Protein AF-X1G6E0-F1 (afdb_monomer_lite)

Secondary structure (DSSP, 8-state):
---------TTTHHHHHHHHHHHHHTT--EEET-EETTTEE-SEEETTTEEEEEE-TT----HHHHHHHHHHHHHHHHTT-EEEEEEHHHHHHT---GGGT-

Organism: NCBI:txid412755

Foldseek 3Di:
DDDDDDDDDPDQVVLLV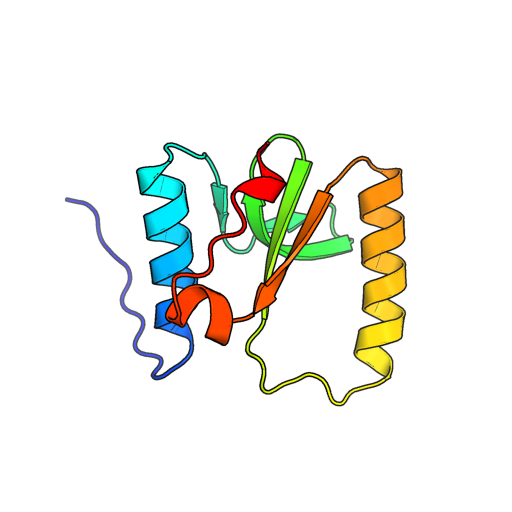LVVVVCVVVVFDWDAQDCDVVLDTAGIHTPPAEGEHADEPPPPPDPVVVVSVVVSCVVSVVVVHHYDYDYSVCSVVVNDPVVVVD

Radius of gyration: 14.21 Å; chains: 1; bounding box: 43×28×37 Å

pLDDT: mean 72.27, std 13.69, range [38.34, 87.5]

Structure (mmCIF, N/CA/C/O backbone):
data_AF-X1G6E0-F1
#
_entry.id   AF-X1G6E0-F1
#
loop_
_atom_site.group_PDB
_atom_site.id
_atom_site.type_symbol
_atom_site.label_atom_id
_atom_site.label_alt_id
_atom_site.label_comp_id
_atom_site.label_asym_id
_atom_site.label_entity_id
_atom_site.label_seq_id
_atom_site.pdbx_PDB_ins_code
_atom_site.Cartn_x
_atom_site.Cartn_y
_atom_site.Cartn_z
_atom_site.occupancy
_atom_site.B_iso_or_equiv
_atom_site.auth_seq_id
_atom_site.auth_comp_id
_atom_site.auth_asym_id
_atom_site.auth_atom_id
_atom_site.pdbx_PDB_model_num
ATOM 1 N N . MET A 1 1 ? -24.248 6.795 -16.161 1.00 42.16 1 MET A N 1
ATOM 2 C CA . MET A 1 1 ? -23.164 7.763 -16.409 1.00 42.16 1 MET A CA 1
ATOM 3 C C . MET A 1 1 ? -22.139 7.573 -15.304 1.00 42.16 1 MET A C 1
ATOM 5 O O . MET A 1 1 ? -22.410 7.972 -14.183 1.00 42.16 1 MET A O 1
ATOM 9 N N . VAL A 1 2 ? -21.037 6.878 -15.584 1.00 38.34 2 VAL A N 1
ATOM 10 C CA . VAL A 1 2 ? -19.802 6.988 -14.797 1.00 38.34 2 VAL A CA 1
ATOM 11 C C . VAL A 1 2 ? -18.694 7.158 -15.823 1.00 38.34 2 VAL A C 1
ATOM 13 O O . VAL A 1 2 ? -18.454 6.280 -16.647 1.00 38.34 2 VAL A O 1
ATOM 16 N N . GLU A 1 3 ? -18.153 8.364 -15.881 1.00 39.72 3 GLU A N 1
ATOM 17 C CA . GLU A 1 3 ? -17.118 8.744 -16.829 1.00 39.72 3 GLU A CA 1
ATOM 18 C C . GLU A 1 3 ? -15.812 8.083 -16.382 1.00 39.72 3 GLU A C 1
ATOM 20 O O . GLU A 1 3 ? -15.171 8.516 -15.429 1.00 39.72 3 GLU A O 1
ATOM 25 N N . THR A 1 4 ? -15.440 6.977 -17.024 1.00 44.12 4 THR A N 1
ATOM 26 C CA . THR A 1 4 ? -14.092 6.416 -16.895 1.00 44.12 4 THR A CA 1
ATOM 27 C C . THR A 1 4 ? -13.103 7.345 -17.601 1.00 44.12 4 THR A C 1
ATOM 29 O O . THR A 1 4 ? -13.302 7.622 -18.789 1.00 44.12 4 THR A O 1
ATOM 32 N N . PRO A 1 5 ? -12.048 7.826 -16.918 1.00 50.94 5 PRO A N 1
ATOM 33 C CA . PRO A 1 5 ? -11.092 8.744 -17.517 1.00 50.94 5 PRO A CA 1
ATOM 34 C C . PRO A 1 5 ? -10.242 8.031 -18.585 1.00 50.94 5 PRO A C 1
ATOM 36 O O . PRO A 1 5 ? -9.996 6.824 -18.483 1.00 50.94 5 PRO A O 1
ATOM 39 N N . PRO A 1 6 ? -9.786 8.751 -19.623 1.00 59.06 6 PRO A N 1
ATOM 40 C CA . PRO A 1 6 ? -9.047 8.161 -20.728 1.00 59.06 6 PRO A CA 1
ATOM 41 C C . PRO A 1 6 ? -7.571 8.028 -20.347 1.00 59.06 6 PRO A C 1
ATOM 43 O O . PRO A 1 6 ? -6.874 9.032 -20.276 1.00 59.06 6 PRO A O 1
ATOM 46 N N . PHE A 1 7 ? -7.059 6.811 -20.150 1.00 40.91 7 PHE A N 1
ATOM 47 C CA . PHE A 1 7 ? -5.611 6.607 -20.049 1.00 40.91 7 PHE A CA 1
ATOM 48 C C . PHE A 1 7 ? -5.147 5.381 -20.833 1.00 40.91 7 PHE A C 1
ATOM 50 O O . PHE A 1 7 ? -5.266 4.232 -20.417 1.00 40.91 7 PHE A O 1
ATOM 57 N N . VAL A 1 8 ? -4.579 5.676 -22.000 1.00 52.75 8 VAL A N 1
ATOM 58 C CA . VAL A 1 8 ? -3.684 4.790 -22.738 1.00 52.75 8 VAL A CA 1
ATOM 59 C C . VAL A 1 8 ? -2.323 4.822 -22.037 1.00 52.75 8 VAL A C 1
ATOM 61 O O . VAL A 1 8 ? -1.618 5.825 -22.111 1.00 52.75 8 VAL A O 1
ATOM 64 N N . GLN A 1 9 ? -1.933 3.723 -21.384 1.00 38.44 9 GLN A N 1
ATOM 65 C CA . GLN A 1 9 ? -0.526 3.390 -21.139 1.00 38.44 9 GLN A CA 1
ATOM 66 C C . GLN A 1 9 ? -0.332 1.868 -21.160 1.00 38.44 9 GLN A C 1
ATOM 68 O O . GLN A 1 9 ? -0.770 1.110 -20.303 1.00 38.44 9 GLN A O 1
ATOM 73 N N . THR A 1 10 ? 0.305 1.390 -22.219 1.00 42.53 10 THR A N 1
ATOM 74 C CA . THR A 1 10 ? 0.499 -0.030 -22.503 1.00 42.53 10 THR A CA 1
ATOM 75 C C . THR A 1 10 ? 1.476 -0.673 -21.508 1.00 42.53 10 THR A C 1
ATOM 77 O O . THR A 1 10 ? 2.642 -0.288 -21.482 1.00 42.53 10 THR A O 1
ATOM 80 N N . ARG A 1 11 ? 1.007 -1.705 -20.779 1.00 45.50 11 ARG A N 1
ATOM 81 C CA . ARG A 1 11 ? 1.722 -2.742 -19.977 1.00 45.50 11 ARG A CA 1
ATOM 82 C C . ARG A 1 11 ? 1.641 -2.669 -18.440 1.00 45.50 11 ARG A C 1
ATOM 84 O O . ARG A 1 11 ? 1.728 -3.742 -17.829 1.00 45.50 11 ARG A O 1
ATOM 91 N N . ASN A 1 12 ? 1.413 -1.498 -17.834 1.00 50.88 12 ASN A N 1
ATOM 92 C CA . ASN A 1 12 ? 1.296 -1.339 -16.367 1.00 50.88 12 ASN A CA 1
ATOM 93 C C . ASN A 1 12 ? -0.157 -1.215 -15.865 1.00 50.88 12 ASN A C 1
ATOM 95 O O . ASN A 1 12 ? -0.487 -1.786 -14.829 1.00 50.88 12 ASN A O 1
ATOM 99 N N . THR A 1 13 ? -1.051 -0.600 -16.645 1.00 54.16 13 THR A N 1
ATOM 100 C CA . THR A 1 13 ? -2.439 -0.296 -16.236 1.00 54.16 13 THR A CA 1
ATOM 101 C C . THR A 1 13 ? -3.306 -1.537 -15.991 1.00 54.16 13 THR A C 1
ATOM 103 O O . THR A 1 13 ? -4.312 -1.472 -15.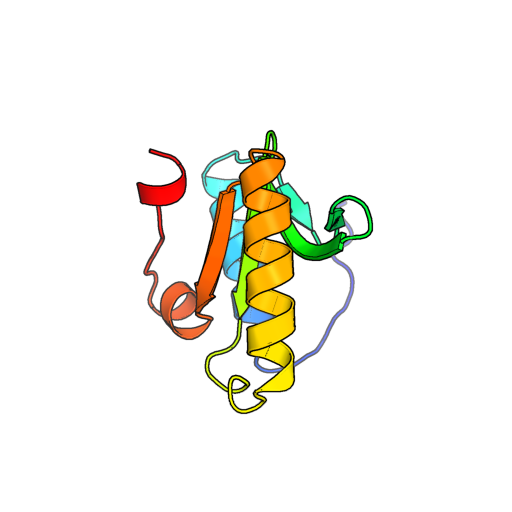289 1.00 54.16 13 THR A O 1
ATOM 106 N N . ASP A 1 14 ? -2.931 -2.698 -16.538 1.00 68.19 14 ASP A N 1
ATOM 107 C CA . ASP A 1 14 ? -3.670 -3.941 -16.303 1.00 68.19 14 ASP A CA 1
ATOM 108 C C . ASP A 1 14 ? -3.635 -4.372 -14.835 1.00 68.19 14 ASP A C 1
ATOM 110 O O . ASP A 1 14 ? -4.620 -4.902 -14.341 1.00 68.19 14 ASP A O 1
ATOM 114 N N . ILE A 1 15 ? -2.528 -4.138 -14.127 1.00 73.94 15 ILE A N 1
ATOM 115 C CA . ILE A 1 15 ? -2.348 -4.611 -12.749 1.00 73.94 15 ILE A CA 1
ATOM 116 C C . ILE A 1 15 ? -3.188 -3.776 -11.788 1.00 73.94 15 ILE A C 1
ATOM 118 O O . ILE A 1 15 ? -3.938 -4.339 -10.996 1.00 73.94 15 ILE A O 1
ATOM 122 N N . GLU A 1 16 ? -3.102 -2.451 -11.900 1.00 73.88 16 GLU A N 1
ATOM 123 C CA . GLU A 1 16 ? -3.903 -1.509 -11.111 1.00 73.88 16 GLU A CA 1
ATOM 124 C C . GLU A 1 16 ? -5.397 -1.749 -11.351 1.00 73.88 16 GLU A C 1
ATOM 126 O O . GLU A 1 16 ? -6.170 -1.884 -10.404 1.00 73.88 16 GLU A O 1
ATOM 131 N N . ARG A 1 17 ? -5.798 -1.933 -12.617 1.00 78.12 17 ARG A N 1
ATOM 132 C CA . ARG A 1 17 ? -7.185 -2.251 -12.969 1.00 78.12 17 ARG A CA 1
ATOM 133 C C . ARG A 1 17 ? -7.638 -3.596 -12.400 1.00 78.12 17 ARG A C 1
ATOM 135 O O . ARG A 1 17 ? -8.737 -3.674 -11.858 1.00 78.12 17 ARG A O 1
ATOM 142 N N . LEU A 1 18 ? -6.826 -4.650 -12.517 1.00 79.56 18 LEU A N 1
ATOM 143 C CA . LEU A 1 18 ? -7.144 -5.976 -11.972 1.00 79.56 18 LEU A CA 1
ATOM 144 C C . LEU A 1 18 ? -7.258 -5.942 -10.445 1.00 79.56 18 LEU A C 1
ATOM 146 O O . LEU A 1 18 ? -8.164 -6.558 -9.885 1.00 79.56 18 LEU A O 1
ATOM 150 N N . LEU A 1 19 ? -6.368 -5.206 -9.777 1.00 78.06 19 LEU A N 1
ATOM 151 C CA . LEU A 1 19 ? -6.380 -5.050 -8.329 1.00 78.06 19 LEU A CA 1
ATOM 152 C C . LEU A 1 19 ? -7.595 -4.240 -7.865 1.00 78.06 19 LEU A C 1
ATOM 154 O O . LEU A 1 19 ? -8.303 -4.672 -6.959 1.00 78.06 19 LEU A O 1
ATOM 158 N N . GLY A 1 20 ? -7.900 -3.123 -8.529 1.00 78.75 20 GLY A N 1
ATOM 159 C CA . GLY A 1 20 ? -9.091 -2.320 -8.254 1.00 78.75 20 GLY A CA 1
ATOM 160 C C . GLY A 1 20 ? -10.389 -3.093 -8.498 1.00 78.75 20 GLY A C 1
ATOM 161 O O . GLY A 1 20 ? -11.320 -3.020 -7.694 1.00 78.75 20 GLY A O 1
ATOM 162 N N . GLN A 1 21 ? -10.460 -3.896 -9.565 1.00 82.06 21 GLN A N 1
ATOM 163 C CA . GLN A 1 21 ? -11.587 -4.804 -9.795 1.00 82.06 21 GLN A CA 1
ATOM 164 C C . GLN A 1 21 ? -11.709 -5.836 -8.677 1.00 82.06 21 GLN A C 1
ATOM 166 O O . GLN A 1 21 ? -12.806 -6.047 -8.170 1.00 82.06 21 GLN A O 1
ATOM 171 N N . TRP A 1 22 ? -10.599 -6.442 -8.259 1.00 80.56 22 TRP A N 1
ATOM 172 C CA . TRP A 1 22 ? -10.600 -7.416 -7.177 1.00 80.56 22 TRP A CA 1
ATOM 173 C C . TRP A 1 22 ? -11.090 -6.824 -5.852 1.00 80.56 22 TRP A C 1
ATOM 175 O O . TRP A 1 22 ? -11.981 -7.386 -5.217 1.00 80.56 22 TRP A O 1
ATOM 185 N N . LEU A 1 23 ? -10.570 -5.658 -5.467 1.00 79.88 23 LEU A N 1
ATOM 186 C CA . LEU A 1 23 ? -10.994 -4.960 -4.256 1.00 79.88 23 LEU A CA 1
ATOM 187 C C . LEU A 1 23 ? -12.497 -4.641 -4.297 1.00 79.88 23 LEU A C 1
ATOM 189 O O . LEU A 1 23 ? -13.205 -4.888 -3.320 1.00 79.88 23 LEU A O 1
ATOM 193 N N . ASN A 1 24 ? -13.007 -4.186 -5.448 1.00 82.12 24 ASN A N 1
ATOM 194 C CA . ASN A 1 24 ? -14.440 -3.963 -5.650 1.00 82.12 24 ASN A CA 1
ATOM 195 C C . ASN A 1 24 ? -15.262 -5.257 -5.549 1.00 82.12 24 ASN A C 1
ATOM 197 O O . ASN A 1 24 ? -16.303 -5.262 -4.894 1.00 82.12 24 ASN A O 1
ATOM 201 N N . GLN A 1 25 ? -14.800 -6.364 -6.144 1.00 82.38 25 GLN A N 1
ATOM 202 C CA . GLN A 1 25 ? -15.469 -7.669 -6.042 1.00 82.38 25 GLN A CA 1
ATOM 203 C C . GLN A 1 25 ? -15.590 -8.136 -4.586 1.00 82.38 25 GLN A C 1
ATOM 205 O O . GLN A 1 25 ? -16.607 -8.711 -4.204 1.00 82.38 25 GLN A O 1
ATOM 210 N N . HIS A 1 26 ? -14.588 -7.839 -3.759 1.00 75.75 26 HIS A N 1
ATOM 211 C CA . HIS A 1 26 ? -14.586 -8.157 -2.332 1.00 75.75 26 HIS A CA 1
ATOM 212 C C . HIS A 1 26 ? -15.268 -7.085 -1.460 1.00 75.75 26 HIS A C 1
ATOM 214 O O . HIS A 1 26 ? -15.238 -7.192 -0.237 1.00 75.75 26 HIS A O 1
ATOM 220 N N . ASN A 1 27 ? -15.913 -6.071 -2.058 1.00 81.81 27 ASN A N 1
ATOM 221 C CA . ASN A 1 27 ? -16.550 -4.945 -1.355 1.00 81.81 27 ASN A CA 1
ATOM 222 C C . ASN A 1 27 ? -15.594 -4.196 -0.403 1.00 81.81 27 ASN A C 1
ATOM 224 O O . ASN A 1 27 ? -16.004 -3.606 0.599 1.00 81.81 27 ASN A O 1
ATOM 228 N N . ILE A 1 28 ? -14.301 -4.201 -0.726 1.00 82.81 28 ILE A N 1
ATOM 229 C CA . ILE A 1 28 ? -13.269 -3.528 0.052 1.00 82.81 28 ILE A CA 1
ATOM 230 C C . ILE A 1 28 ? -13.235 -2.066 -0.382 1.00 82.81 28 ILE A C 1
ATOM 232 O O . ILE A 1 28 ? -13.074 -1.756 -1.559 1.00 82.81 28 ILE A O 1
ATOM 236 N N . LYS A 1 29 ? -13.367 -1.146 0.576 1.00 83.94 29 LYS A N 1
ATOM 237 C CA . LYS A 1 29 ? -13.223 0.289 0.310 1.00 83.94 29 LYS A CA 1
ATOM 238 C C . LYS A 1 29 ? -11.745 0.656 0.255 1.00 83.94 29 LYS A C 1
ATOM 240 O O . LYS A 1 29 ? -11.042 0.529 1.259 1.00 83.94 29 LYS A O 1
ATOM 245 N N . PHE A 1 30 ? -11.309 1.159 -0.892 1.00 85.38 30 PHE A N 1
ATOM 246 C CA . PHE A 1 30 ? -9.942 1.607 -1.122 1.00 85.38 30 PHE A CA 1
ATOM 247 C C . PHE A 1 30 ? -9.899 3.041 -1.657 1.00 85.38 30 PHE A C 1
ATOM 249 O O . PHE A 1 30 ? -10.882 3.553 -2.186 1.00 85.38 30 PHE A O 1
ATOM 256 N N . GLU A 1 31 ? -8.753 3.688 -1.486 1.00 84.31 31 GLU A N 1
ATOM 257 C CA . GLU A 1 31 ? -8.424 5.008 -2.016 1.00 84.31 31 GLU A CA 1
ATOM 258 C C . GLU A 1 31 ? -7.144 4.887 -2.851 1.00 84.31 31 GLU A C 1
ATOM 260 O O . GLU A 1 31 ? -6.119 4.429 -2.348 1.00 84.31 31 GLU A O 1
ATOM 265 N N . GLU A 1 32 ? -7.201 5.271 -4.122 1.00 83.44 32 GLU A N 1
ATOM 266 C CA . GLU A 1 32 ? -6.083 5.142 -5.065 1.00 83.44 32 GLU A CA 1
ATOM 267 C C . GLU A 1 32 ? -5.103 6.317 -4.948 1.00 83.44 32 GLU A C 1
ATOM 269 O O . GLU A 1 32 ? -5.507 7.444 -4.651 1.00 83.44 32 GLU A O 1
ATOM 274 N N . GLN A 1 33 ? -3.812 6.051 -5.175 1.00 78.00 33 GLN A N 1
ATOM 275 C CA . GLN A 1 33 ? -2.712 7.026 -5.198 1.00 78.00 33 GLN A CA 1
ATOM 276 C C . GLN A 1 33 ? -2.694 7.980 -3.992 1.00 78.00 33 GLN A C 1
ATOM 278 O O . GLN A 1 33 ? -2.362 9.167 -4.098 1.00 78.00 33 GLN A O 1
ATOM 283 N N . LYS A 1 34 ? -3.068 7.471 -2.813 1.00 77.56 34 LYS A N 1
ATOM 284 C CA . LYS A 1 34 ? -3.218 8.295 -1.617 1.00 77.56 34 LYS A CA 1
ATOM 285 C C . LYS A 1 34 ? -1.863 8.544 -0.944 1.00 77.56 34 LYS A C 1
ATOM 287 O O . LYS A 1 34 ? -1.156 7.592 -0.605 1.00 77.56 34 LYS A O 1
ATOM 292 N N . PRO A 1 35 ? -1.498 9.805 -0.656 1.00 80.12 35 PRO A N 1
ATOM 293 C CA . PRO A 1 35 ? -0.364 10.091 0.210 1.00 80.12 35 PRO A CA 1
ATOM 294 C C . PRO A 1 35 ? -0.702 9.699 1.654 1.00 80.12 35 PRO A C 1
ATOM 296 O O . PRO A 1 35 ? -1.559 10.310 2.299 1.00 80.12 35 PRO A O 1
ATOM 299 N N . VAL A 1 36 ? -0.012 8.688 2.180 1.00 80.19 36 VAL A N 1
ATOM 300 C CA . VAL A 1 36 ? -0.145 8.245 3.571 1.00 80.19 36 VAL A CA 1
ATOM 301 C C . VAL A 1 36 ? 0.710 9.145 4.447 1.00 80.19 36 VAL A C 1
ATOM 303 O O . VAL A 1 36 ? 1.938 9.068 4.441 1.00 80.19 36 VAL A O 1
ATOM 306 N N . GLU A 1 37 ? 0.040 10.044 5.171 1.00 71.75 37 GLU A N 1
ATOM 307 C CA . GLU A 1 37 ? 0.626 10.929 6.188 1.00 71.75 37 GLU A CA 1
ATOM 308 C C . GLU A 1 37 ? 1.898 11.679 5.743 1.00 71.75 37 GLU A C 1
ATOM 310 O O . GLU A 1 37 ? 2.782 11.951 6.550 1.00 71.75 37 GLU A O 1
ATOM 315 N N . LYS A 1 38 ? 2.006 12.020 4.449 1.00 74.62 38 LYS A N 1
ATOM 316 C CA . LYS A 1 38 ? 3.201 12.636 3.829 1.00 74.62 38 LYS A CA 1
ATOM 317 C C . LYS A 1 38 ? 4.496 11.812 3.965 1.00 74.62 38 LYS A C 1
ATOM 319 O O . LYS A 1 38 ? 5.571 12.322 3.662 1.00 74.62 38 LYS A O 1
ATOM 324 N N . ILE A 1 39 ? 4.407 10.551 4.385 1.00 79.56 39 ILE A N 1
ATOM 325 C CA . ILE A 1 39 ? 5.538 9.620 4.474 1.00 79.56 39 ILE A CA 1
ATOM 326 C C . ILE A 1 39 ? 5.831 9.061 3.082 1.00 79.56 39 ILE A C 1
ATOM 328 O O . ILE A 1 39 ? 6.970 9.051 2.611 1.00 79.56 39 ILE A O 1
ATOM 332 N N . THR A 1 40 ? 4.777 8.577 2.430 1.00 82.00 40 THR A N 1
ATOM 333 C CA . THR A 1 40 ? 4.847 7.827 1.180 1.00 82.00 40 THR A CA 1
ATOM 334 C C . THR A 1 40 ? 3.526 7.936 0.430 1.00 82.00 40 THR A C 1
ATOM 336 O O . THR A 1 40 ? 2.481 8.174 1.036 1.00 82.00 40 THR A O 1
ATOM 339 N N . THR A 1 41 ? 3.570 7.759 -0.883 1.00 82.38 41 THR A N 1
ATOM 340 C CA . THR A 1 41 ? 2.372 7.637 -1.715 1.00 82.38 41 THR A CA 1
ATOM 341 C C . THR A 1 41 ? 2.173 6.158 -2.000 1.00 82.38 41 THR A C 1
ATOM 343 O O . THR A 1 41 ? 3.086 5.519 -2.518 1.00 82.38 41 THR A O 1
ATOM 346 N N . VAL A 1 42 ? 1.027 5.610 -1.598 1.00 84.19 42 VAL A N 1
ATOM 347 C CA . VAL A 1 42 ? 0.666 4.207 -1.863 1.00 84.19 42 VAL A CA 1
ATOM 348 C C . VAL A 1 42 ? -0.197 4.133 -3.113 1.00 84.19 42 VAL A C 1
ATOM 350 O O . VAL A 1 42 ? -0.947 5.072 -3.381 1.00 84.19 42 VAL A O 1
ATOM 353 N N . ASP A 1 43 ? -0.136 3.020 -3.841 1.00 83.31 43 ASP A N 1
ATOM 354 C CA . ASP A 1 43 ? -1.006 2.804 -5.000 1.00 83.31 43 ASP A CA 1
ATOM 355 C C . ASP A 1 43 ? -2.458 2.633 -4.560 1.00 83.31 43 ASP A C 1
ATOM 357 O O . ASP A 1 43 ? -3.345 3.299 -5.082 1.00 83.31 43 ASP A O 1
ATOM 361 N N . PHE A 1 44 ? -2.700 1.804 -3.541 1.00 84.19 44 PHE A N 1
ATOM 362 C CA . PHE A 1 44 ? -4.034 1.594 -2.986 1.00 84.19 44 PHE A CA 1
ATOM 363 C C . PHE A 1 44 ? -3.985 1.634 -1.458 1.00 84.19 44 PHE A C 1
ATOM 365 O O . PHE A 1 44 ? -3.270 0.873 -0.808 1.00 84.19 44 PHE A O 1
ATOM 372 N N . PHE A 1 45 ? -4.773 2.518 -0.859 1.00 86.69 45 PHE A N 1
ATOM 373 C CA . PHE A 1 45 ? -4.957 2.604 0.582 1.00 86.69 45 PHE A CA 1
ATOM 374 C C . PHE A 1 45 ? -6.303 2.007 0.971 1.00 86.69 45 PHE A C 1
ATOM 376 O O . PHE A 1 45 ? -7.352 2.516 0.587 1.00 86.69 45 PHE A O 1
ATOM 383 N N . VAL A 1 46 ? -6.289 0.950 1.769 1.00 84.50 46 VAL A N 1
ATOM 384 C CA . VAL A 1 46 ? -7.491 0.300 2.284 1.00 84.50 46 VAL A CA 1
ATOM 385 C C . VAL A 1 46 ? -7.654 0.647 3.758 1.00 84.50 46 VAL A C 1
ATOM 387 O O . VAL A 1 46 ? -6.761 0.439 4.580 1.00 84.50 46 VAL A O 1
ATOM 390 N N . LYS A 1 47 ? -8.828 1.164 4.120 1.00 79.38 47 LYS A N 1
ATOM 391 C CA . LYS A 1 47 ? -9.146 1.451 5.524 1.00 79.38 47 LYS A CA 1
ATOM 392 C C . LYS A 1 47 ? -9.320 0.145 6.318 1.00 79.38 47 LYS A C 1
ATOM 394 O O . LYS A 1 47 ? -9.849 -0.815 5.764 1.00 79.38 47 LYS A O 1
ATOM 399 N N . PRO A 1 48 ? -8.957 0.117 7.615 1.00 80.25 48 PRO A N 1
ATOM 400 C CA . PRO A 1 48 ? -8.522 1.262 8.422 1.00 80.25 48 PRO A CA 1
ATOM 401 C C . PRO A 1 48 ? -7.024 1.605 8.335 1.00 80.25 48 PRO A C 1
ATOM 403 O O . PRO A 1 48 ? -6.659 2.734 8.648 1.00 80.25 48 PRO A O 1
ATOM 406 N N . ASN A 1 49 ? -6.166 0.683 7.903 1.00 85.25 49 ASN A N 1
ATOM 407 C CA . ASN A 1 49 ? -4.716 0.807 8.081 1.00 85.25 49 ASN A CA 1
ATOM 408 C C . ASN A 1 49 ? -3.889 -0.061 7.108 1.00 85.25 49 ASN A C 1
ATOM 410 O O . ASN A 1 49 ? -2.753 -0.406 7.416 1.00 85.25 49 ASN A O 1
ATOM 414 N N . LEU A 1 50 ? -4.412 -0.434 5.940 1.00 85.75 50 LEU A N 1
ATOM 415 C CA . LEU A 1 50 ? -3.702 -1.272 4.969 1.00 85.75 50 LEU A CA 1
ATOM 416 C C . LEU A 1 50 ? -3.193 -0.442 3.780 1.00 85.75 50 LEU A C 1
ATOM 418 O O . LEU A 1 50 ? -3.948 0.246 3.102 1.00 85.75 50 LEU A O 1
ATOM 422 N N . CYS A 1 51 ? -1.897 -0.543 3.512 1.00 86.88 51 CYS A N 1
ATOM 423 C CA . CYS A 1 51 ? -1.200 0.101 2.407 1.00 86.88 51 CYS A CA 1
ATOM 424 C C . CYS A 1 51 ? -0.782 -0.961 1.387 1.00 86.88 51 CYS A C 1
ATOM 426 O O . CYS A 1 51 ? -0.024 -1.871 1.725 1.00 86.88 51 CYS A O 1
ATOM 428 N N . LEU A 1 52 ? -1.248 -0.832 0.149 1.00 83.19 52 LEU A N 1
ATOM 429 C CA . LEU A 1 52 ? -0.927 -1.729 -0.956 1.00 83.19 52 LEU A CA 1
ATOM 430 C C . LEU A 1 52 ? -0.078 -0.986 -1.987 1.00 83.19 52 LEU A C 1
ATOM 432 O O . LEU A 1 52 ? -0.424 0.109 -2.432 1.00 83.19 52 LEU A O 1
ATOM 436 N N . TYR A 1 53 ? 1.012 -1.630 -2.372 1.00 82.81 53 TYR A N 1
ATOM 437 C CA . TYR A 1 53 ? 1.915 -1.204 -3.427 1.00 82.81 53 TYR A CA 1
ATOM 438 C C . TYR A 1 53 ? 1.823 -2.195 -4.578 1.00 82.81 53 TYR A C 1
ATOM 440 O O . TYR A 1 53 ? 1.967 -3.399 -4.357 1.00 82.81 53 TYR A O 1
ATOM 448 N N . ALA A 1 54 ? 1.584 -1.703 -5.787 1.00 77.62 54 ALA A N 1
ATOM 449 C CA . ALA A 1 54 ? 1.547 -2.514 -6.997 1.00 77.62 54 ALA A CA 1
ATOM 450 C C . ALA A 1 54 ? 2.883 -2.353 -7.730 1.00 77.62 54 ALA A C 1
ATOM 452 O O . ALA A 1 54 ? 3.028 -1.517 -8.617 1.00 77.62 54 ALA A O 1
ATOM 453 N N . ASP A 1 55 ? 3.879 -3.148 -7.340 1.00 72.88 55 ASP A N 1
ATOM 454 C CA . ASP A 1 55 ? 5.223 -3.028 -7.899 1.00 72.88 55 ASP A CA 1
ATOM 455 C C . ASP A 1 55 ? 5.372 -3.930 -9.130 1.00 72.88 55 ASP A C 1
ATOM 457 O O . ASP A 1 55 ? 5.097 -5.137 -9.110 1.00 72.88 55 ASP A O 1
ATOM 461 N N . GLY A 1 56 ? 5.787 -3.340 -10.246 1.00 66.00 56 GLY A N 1
ATOM 462 C CA . GLY A 1 56 ? 6.189 -4.103 -11.415 1.00 66.00 56 GLY A CA 1
ATOM 463 C C . GLY A 1 56 ? 7.552 -4.733 -11.154 1.00 66.00 56 GLY A C 1
ATOM 464 O O . GLY A 1 56 ? 8.515 -4.009 -10.937 1.00 66.00 56 GLY A O 1
ATOM 465 N N . ASP A 1 57 ? 7.641 -6.060 -11.285 1.00 60.59 57 ASP A N 1
ATOM 466 C CA . ASP A 1 57 ? 8.833 -6.924 -11.116 1.00 60.59 57 ASP A CA 1
ATOM 467 C C . ASP A 1 57 ? 10.153 -6.366 -11.715 1.00 60.59 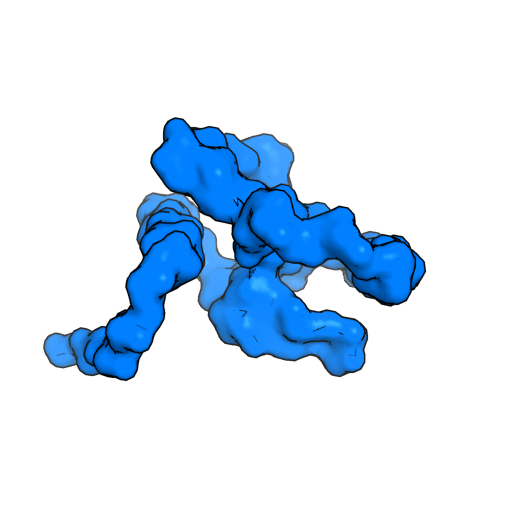57 ASP A C 1
ATOM 469 O O . ASP A 1 57 ? 11.254 -6.760 -11.350 1.00 60.59 57 ASP A O 1
ATOM 473 N N . TYR A 1 58 ? 10.044 -5.404 -12.629 1.00 50.38 58 TYR A N 1
ATOM 474 C CA . TYR A 1 58 ? 11.100 -4.874 -13.474 1.00 50.38 58 TYR A CA 1
ATOM 475 C C . TYR A 1 58 ? 11.993 -3.774 -12.851 1.00 50.38 58 TYR A C 1
ATOM 477 O O . TYR A 1 58 ? 13.006 -3.436 -13.457 1.00 50.38 58 TYR A O 1
ATOM 485 N N . TRP A 1 59 ? 11.675 -3.186 -11.684 1.00 56.00 59 TRP A N 1
ATOM 486 C CA . TRP A 1 59 ? 12.347 -1.946 -11.218 1.00 56.00 59 TRP A CA 1
ATOM 487 C C . TRP A 1 59 ? 13.109 -1.996 -9.884 1.00 56.00 59 TRP A C 1
ATOM 489 O O . TRP A 1 59 ? 13.361 -0.962 -9.265 1.00 56.00 59 TRP A O 1
ATOM 499 N N . HIS A 1 60 ? 13.603 -3.161 -9.468 1.00 50.59 60 HIS A N 1
ATOM 500 C CA . HIS A 1 60 ? 14.238 -3.317 -8.152 1.00 50.59 60 HIS A CA 1
ATOM 501 C C . HIS A 1 60 ? 15.784 -3.335 -8.137 1.00 50.59 60 HIS A C 1
ATOM 503 O O . HIS A 1 60 ? 16.400 -4.090 -7.385 1.00 50.59 60 HIS A O 1
ATOM 509 N N . SER A 1 61 ? 16.443 -2.462 -8.912 1.00 47.97 61 SER A N 1
ATOM 510 C CA . SER A 1 61 ? 17.922 -2.358 -8.950 1.00 47.97 61 SER A CA 1
ATOM 511 C C . SER A 1 61 ? 18.498 -1.034 -8.427 1.00 47.97 61 SER A C 1
ATOM 513 O O . SER A 1 61 ? 19.565 -0.614 -8.867 1.00 47.97 61 SER A O 1
ATOM 515 N N . LYS A 1 62 ? 17.832 -0.360 -7.478 1.00 58.59 62 LYS A N 1
ATOM 516 C CA . LYS A 1 62 ? 18.402 0.815 -6.789 1.00 58.59 62 LYS A CA 1
ATOM 517 C C . LYS A 1 62 ? 18.460 0.616 -5.280 1.00 58.59 62 LYS A C 1
ATOM 519 O O . LYS A 1 62 ? 17.438 0.494 -4.609 1.00 58.59 62 LYS A O 1
ATOM 524 N N . GLU A 1 63 ? 19.677 0.613 -4.751 1.00 59.50 63 GLU A N 1
ATOM 525 C CA . GLU A 1 63 ? 19.977 0.472 -3.324 1.00 59.50 63 GLU A CA 1
ATOM 526 C C . GLU A 1 63 ? 19.374 1.616 -2.484 1.00 59.50 63 GLU A C 1
ATOM 528 O O . GLU A 1 63 ? 18.902 1.393 -1.367 1.00 59.50 63 GLU A O 1
ATOM 533 N N . ASP A 1 64 ? 19.250 2.812 -3.069 1.00 63.91 64 ASP A N 1
ATOM 534 C CA . ASP A 1 64 ? 18.552 3.963 -2.483 1.00 63.91 64 ASP A CA 1
ATOM 535 C C . ASP A 1 64 ? 17.081 3.685 -2.154 1.00 63.91 64 ASP A C 1
ATOM 537 O O . ASP A 1 64 ? 16.560 4.156 -1.138 1.00 63.91 64 ASP A O 1
ATOM 541 N N . VAL A 1 65 ? 16.401 2.888 -2.988 1.00 67.81 65 VAL A N 1
ATOM 542 C CA . VAL A 1 65 ? 14.989 2.555 -2.778 1.00 67.81 65 VAL A CA 1
ATOM 543 C C . VAL A 1 65 ? 14.858 1.671 -1.548 1.00 67.81 65 VAL A C 1
ATOM 545 O O . VAL A 1 65 ? 14.037 1.977 -0.695 1.00 67.81 65 VAL A O 1
ATOM 548 N N . ARG A 1 66 ? 15.730 0.667 -1.371 1.00 68.81 66 ARG A N 1
ATOM 549 C CA . ARG A 1 66 ? 15.704 -0.243 -0.209 1.00 68.81 66 ARG A CA 1
ATOM 550 C C . ARG A 1 66 ? 15.811 0.484 1.129 1.00 68.81 66 ARG A C 1
ATOM 552 O O . ARG A 1 66 ? 15.078 0.154 2.060 1.00 68.81 66 ARG A O 1
ATOM 559 N N . GLN A 1 67 ? 16.714 1.459 1.243 1.00 75.06 67 GLN A N 1
ATOM 560 C CA . GLN A 1 67 ? 16.888 2.193 2.501 1.00 75.06 67 GLN A CA 1
ATOM 561 C C . GLN A 1 67 ? 15.665 3.046 2.835 1.00 75.06 67 GLN A C 1
ATOM 563 O O . GLN A 1 67 ? 15.222 3.085 3.986 1.00 75.06 67 GLN A O 1
ATOM 568 N N . ARG A 1 68 ? 15.099 3.712 1.825 1.00 73.50 68 ARG A N 1
ATOM 569 C CA . ARG A 1 68 ? 13.867 4.483 1.988 1.00 73.50 68 ARG A CA 1
ATOM 570 C C . ARG A 1 68 ? 12.694 3.570 2.332 1.00 73.50 68 ARG A C 1
ATOM 572 O O . ARG A 1 68 ? 11.920 3.895 3.227 1.00 73.50 68 ARG A O 1
ATOM 579 N N . ASP A 1 69 ? 12.618 2.419 1.678 1.00 74.25 69 ASP A N 1
ATOM 580 C CA . ASP A 1 69 ? 11.575 1.424 1.879 1.00 74.25 69 ASP A CA 1
ATOM 581 C C . ASP A 1 69 ? 11.531 0.912 3.306 1.00 74.25 69 ASP A C 1
ATOM 583 O O . ASP A 1 69 ? 10.477 0.892 3.934 1.00 74.25 69 ASP A O 1
ATOM 587 N N . LYS A 1 70 ? 12.708 0.582 3.845 1.00 80.25 70 LYS A N 1
ATOM 588 C CA . LYS A 1 70 ? 12.847 0.124 5.220 1.00 80.25 70 LYS A CA 1
ATOM 589 C C . LYS A 1 70 ? 12.316 1.172 6.201 1.00 80.25 70 LYS A C 1
ATOM 591 O O . LYS A 1 70 ? 11.486 0.846 7.041 1.00 80.25 70 LYS A O 1
ATOM 596 N N . ARG A 1 71 ? 12.711 2.441 6.036 1.00 84.19 71 ARG A N 1
ATOM 597 C CA . ARG A 1 71 ? 12.234 3.543 6.893 1.00 84.19 71 ARG A CA 1
ATOM 598 C C . ARG A 1 71 ? 10.725 3.745 6.792 1.00 84.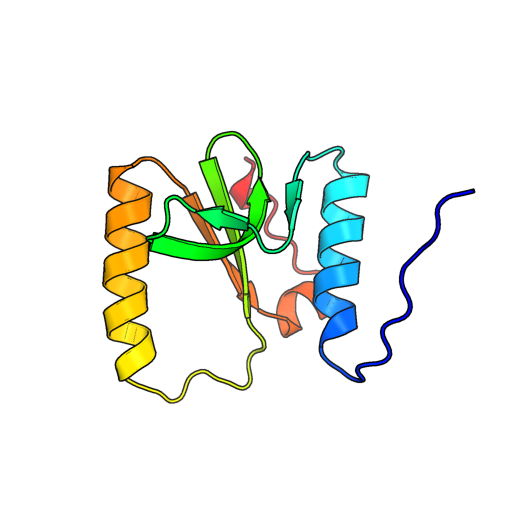19 71 ARG A C 1
ATOM 600 O O . ARG A 1 71 ? 10.073 3.954 7.811 1.00 84.19 71 ARG A O 1
ATOM 607 N N . ILE A 1 72 ? 10.175 3.696 5.579 1.00 83.81 72 ILE A N 1
ATOM 608 C CA . ILE A 1 72 ? 8.732 3.820 5.350 1.00 83.81 72 ILE A CA 1
ATOM 609 C C . ILE A 1 72 ? 8.001 2.660 6.025 1.00 83.81 72 ILE A C 1
ATOM 611 O O . ILE A 1 72 ? 7.058 2.905 6.771 1.00 83.81 72 ILE A O 1
ATOM 615 N N . ASN A 1 73 ? 8.458 1.426 5.812 1.00 83.50 73 ASN A N 1
ATOM 616 C CA . ASN A 1 73 ? 7.844 0.236 6.385 1.00 83.50 73 ASN A CA 1
ATOM 617 C C . ASN A 1 73 ? 7.877 0.276 7.919 1.00 83.50 73 ASN A C 1
ATOM 619 O O . ASN A 1 73 ? 6.845 0.089 8.549 1.00 83.50 73 ASN A O 1
ATOM 623 N N . GLU A 1 74 ? 9.019 0.629 8.519 1.00 86.00 74 GLU A N 1
ATOM 624 C CA . GLU A 1 74 ? 9.133 0.810 9.972 1.00 86.00 74 GLU A CA 1
ATOM 625 C C . GLU A 1 74 ? 8.183 1.902 10.480 1.00 86.00 74 GLU A C 1
ATOM 627 O O . GLU A 1 74 ? 7.455 1.692 11.447 1.00 86.00 74 GLU A O 1
ATOM 632 N N . THR A 1 75 ? 8.122 3.054 9.806 1.00 87.50 75 THR A N 1
ATOM 633 C CA . THR A 1 75 ? 7.248 4.167 10.218 1.00 87.50 75 THR A CA 1
ATOM 634 C C . THR A 1 75 ? 5.771 3.781 10.141 1.00 87.50 75 THR A C 1
ATOM 636 O O . THR A 1 75 ? 4.997 4.085 11.050 1.00 87.50 75 THR A O 1
ATOM 639 N N . LEU A 1 76 ? 5.374 3.102 9.063 1.00 85.06 76 LEU A N 1
ATOM 640 C CA . LEU A 1 76 ? 4.014 2.614 8.868 1.00 85.06 76 LEU A CA 1
ATOM 641 C C . LEU A 1 76 ? 3.667 1.551 9.909 1.00 85.06 76 LEU A C 1
ATOM 643 O O . LEU A 1 76 ? 2.625 1.665 10.548 1.00 85.06 76 LEU A O 1
ATOM 647 N N . GLN A 1 77 ? 4.565 0.604 10.170 1.00 83.62 77 GLN A N 1
ATOM 648 C CA . GLN A 1 77 ? 4.371 -0.436 11.176 1.00 83.62 77 GLN A CA 1
ATOM 649 C C . GLN A 1 77 ? 4.238 0.145 12.594 1.00 83.62 77 GLN A C 1
ATOM 651 O O . GLN A 1 77 ? 3.344 -0.265 13.331 1.00 83.62 77 GLN A O 1
ATOM 656 N N . ILE A 1 78 ? 5.051 1.145 12.960 1.00 86.38 78 ILE A N 1
ATOM 657 C CA . ILE A 1 78 ? 4.952 1.862 14.248 1.00 86.38 78 ILE A CA 1
ATOM 658 C C . ILE A 1 78 ? 3.598 2.563 14.388 1.00 86.38 78 ILE A C 1
ATOM 660 O O . ILE A 1 78 ? 2.998 2.569 15.460 1.00 86.38 78 ILE A O 1
ATOM 664 N N . LYS A 1 79 ? 3.094 3.140 13.297 1.00 83.75 79 LYS A N 1
ATOM 665 C CA . LYS A 1 79 ? 1.768 3.762 13.244 1.00 83.75 79 LYS A CA 1
ATOM 666 C C . LYS A 1 79 ? 0.619 2.745 13.181 1.00 83.75 79 LYS A C 1
ATOM 668 O O . LYS A 1 79 ? -0.541 3.146 13.187 1.00 83.75 79 LYS A O 1
ATOM 673 N N . GLY A 1 80 ? 0.927 1.448 13.133 1.00 87.00 80 GLY A N 1
ATOM 674 C CA . GLY A 1 80 ? -0.052 0.369 13.069 1.00 87.00 80 GLY A CA 1
ATOM 675 C C . GLY A 1 80 ? -0.589 0.097 11.666 1.00 87.00 80 GLY A C 1
ATOM 676 O O . GLY A 1 80 ? -1.609 -0.573 11.541 1.00 87.00 80 GLY A O 1
ATOM 677 N N . TYR A 1 81 ? 0.057 0.599 10.613 1.00 86.12 81 TYR A N 1
ATOM 678 C CA . TYR A 1 81 ? -0.295 0.290 9.231 1.00 86.12 81 TYR A CA 1
ATOM 679 C C . TYR A 1 81 ? 0.345 -1.020 8.764 1.00 86.12 81 TYR A C 1
ATOM 681 O O . TYR A 1 81 ? 1.520 -1.287 9.013 1.00 86.12 81 TYR A O 1
ATOM 689 N N . LYS A 1 82 ? -0.429 -1.824 8.034 1.00 85.75 82 LYS A N 1
ATOM 690 C CA . LYS A 1 82 ? 0.035 -3.032 7.348 1.00 85.75 82 LYS A CA 1
ATOM 691 C C . LYS A 1 82 ? 0.484 -2.640 5.946 1.00 85.75 82 LYS A C 1
ATOM 693 O O . LYS A 1 82 ? -0.281 -2.027 5.210 1.00 85.75 82 LYS A O 1
ATOM 698 N N . VAL A 1 83 ? 1.716 -2.972 5.582 1.00 84.19 83 VAL A N 1
ATOM 699 C CA . VAL A 1 83 ? 2.284 -2.666 4.263 1.00 84.19 83 VAL A CA 1
ATOM 700 C C . VAL A 1 83 ? 2.402 -3.944 3.458 1.00 84.19 83 VAL A C 1
ATOM 702 O O . VAL A 1 83 ? 2.957 -4.930 3.936 1.00 84.19 83 VAL A O 1
ATOM 705 N N . VAL A 1 84 ? 1.894 -3.922 2.233 1.00 82.44 84 VAL A N 1
ATOM 706 C CA . VAL A 1 84 ? 1.923 -5.060 1.321 1.00 82.44 84 VAL A CA 1
ATOM 707 C C . VAL A 1 84 ? 2.424 -4.594 -0.032 1.00 82.44 84 V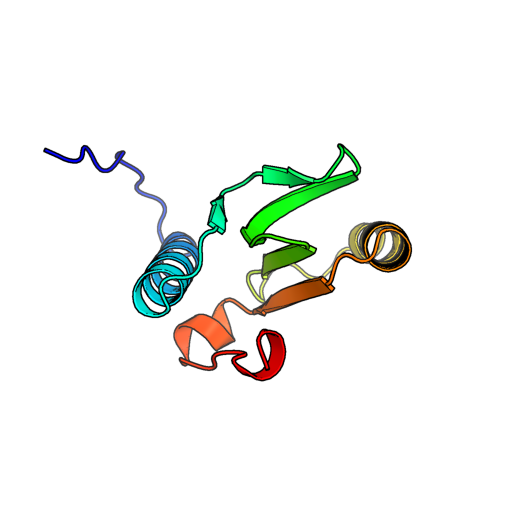AL A C 1
ATOM 709 O O . VAL A 1 84 ? 1.890 -3.648 -0.607 1.00 82.44 84 VAL A O 1
ATOM 712 N N . ARG A 1 85 ? 3.416 -5.306 -0.562 1.00 81.62 85 ARG A N 1
ATOM 713 C CA . ARG A 1 85 ? 3.850 -5.183 -1.953 1.00 81.62 85 ARG A CA 1
ATOM 714 C C . ARG A 1 85 ? 3.325 -6.359 -2.743 1.00 81.62 85 ARG A C 1
ATOM 716 O O . ARG A 1 85 ? 3.579 -7.503 -2.384 1.00 81.62 85 ARG A O 1
ATOM 723 N N . LEU A 1 86 ? 2.604 -6.054 -3.806 1.00 77.31 86 LEU A N 1
ATOM 724 C CA . LEU A 1 86 ? 2.077 -7.015 -4.748 1.00 77.31 86 LEU A CA 1
ATOM 725 C C . LEU A 1 86 ? 2.902 -6.924 -6.020 1.00 77.31 86 LEU A C 1
ATOM 727 O O . LEU A 1 86 ? 2.985 -5.858 -6.631 1.00 77.31 86 LEU A O 1
ATOM 731 N N . LEU A 1 87 ? 3.489 -8.046 -6.429 1.00 77.44 87 LEU A N 1
ATOM 732 C CA . LEU A 1 87 ? 4.173 -8.116 -7.708 1.00 77.44 87 LEU A CA 1
ATOM 733 C C . LEU A 1 87 ? 3.126 -8.107 -8.822 1.00 77.44 87 LEU A C 1
ATOM 735 O O . LEU A 1 87 ? 2.189 -8.908 -8.835 1.00 77.44 87 LEU A O 1
ATOM 739 N N . GLY A 1 88 ? 3.316 -7.248 -9.817 1.00 77.38 88 GLY A N 1
ATOM 740 C CA . GLY A 1 88 ? 2.437 -7.194 -10.983 1.00 77.38 88 GLY A CA 1
ATOM 741 C C . GLY A 1 88 ? 2.276 -8.547 -11.682 1.00 77.38 88 GLY A C 1
ATOM 742 O O . GLY A 1 88 ? 1.192 -8.893 -12.152 1.00 77.38 88 GLY A O 1
ATOM 743 N N . SER A 1 89 ? 3.343 -9.348 -11.699 1.00 76.31 89 SER A N 1
ATOM 744 C CA . SER A 1 89 ? 3.344 -10.719 -12.216 1.00 76.31 89 SER A CA 1
ATOM 745 C C . SER A 1 89 ? 2.421 -11.656 -11.428 1.00 76.31 89 SER A C 1
ATOM 747 O O . SER A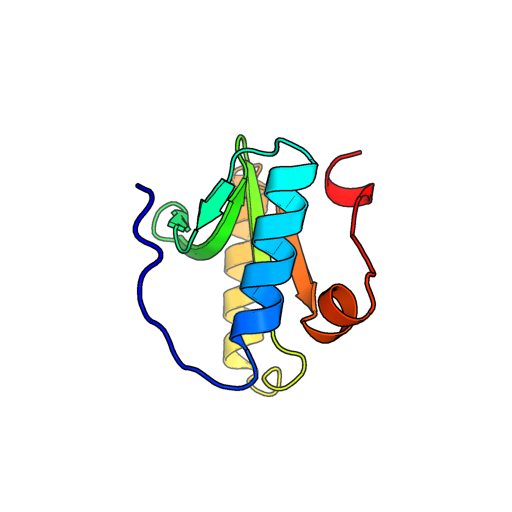 1 89 ? 1.810 -12.540 -12.021 1.00 76.31 89 SER A O 1
ATOM 749 N N . GLU A 1 90 ? 2.292 -11.474 -10.114 1.00 77.00 90 GLU A N 1
ATOM 750 C CA . GLU A 1 90 ? 1.424 -12.281 -9.249 1.00 77.00 90 GLU A CA 1
ATOM 751 C C . GLU A 1 90 ? -0.044 -11.919 -9.430 1.00 77.00 90 GLU A C 1
ATOM 753 O O . GLU A 1 90 ? -0.867 -12.807 -9.652 1.00 77.00 90 GLU A O 1
ATOM 758 N N . ILE A 1 91 ? -0.350 -10.620 -9.475 1.00 76.38 91 ILE A N 1
ATOM 759 C CA . ILE A 1 91 ? -1.700 -10.131 -9.781 1.00 76.38 91 ILE A CA 1
ATOM 760 C C . ILE A 1 91 ? -2.145 -10.653 -11.155 1.00 76.38 91 ILE A C 1
ATOM 762 O O . ILE A 1 91 ? -3.258 -11.160 -11.293 1.00 76.38 91 ILE A O 1
ATOM 766 N N . LYS A 1 92 ? -1.257 -10.611 -12.162 1.00 73.50 92 LYS A N 1
ATOM 767 C CA . LYS A 1 92 ? -1.523 -11.159 -13.505 1.00 73.50 92 LYS A CA 1
ATOM 768 C C . LYS A 1 92 ? -1.712 -12.678 -13.509 1.00 73.50 92 LYS A C 1
ATOM 770 O O . LYS A 1 92 ? -2.512 -13.178 -14.292 1.00 73.50 92 LYS A O 1
ATOM 775 N N . LYS A 1 93 ? -1.004 -13.411 -12.645 1.00 73.38 93 LYS A N 1
ATOM 776 C CA . LYS A 1 93 ? -1.176 -14.863 -12.463 1.00 73.38 93 LYS A CA 1
ATOM 777 C C . LYS A 1 93 ? -2.441 -15.228 -11.678 1.00 73.38 93 LYS A C 1
ATOM 779 O O . LYS A 1 93 ? -2.765 -16.407 -11.596 1.00 73.38 93 LYS A O 1
ATOM 784 N N . GLY A 1 94 ? -3.143 -14.250 -11.102 1.00 67.50 94 GLY A N 1
ATOM 785 C CA . GLY A 1 94 ? -4.275 -14.493 -10.211 1.00 67.50 94 GLY A CA 1
ATOM 786 C C . GLY A 1 94 ? -3.857 -14.943 -8.810 1.00 67.50 94 GLY A C 1
ATOM 787 O O . GLY A 1 94 ? -4.696 -15.437 -8.064 1.00 67.50 94 GLY A O 1
ATOM 788 N N . ILE A 1 95 ? -2.586 -14.766 -8.436 1.00 66.94 95 ILE A N 1
ATOM 789 C CA . ILE A 1 95 ? -2.138 -14.943 -7.055 1.00 66.94 95 ILE A CA 1
ATOM 790 C C . ILE A 1 95 ? -2.671 -13.747 -6.273 1.00 66.94 95 ILE A C 1
ATOM 792 O O . ILE A 1 95 ? -2.283 -12.600 -6.506 1.00 66.94 95 ILE A O 1
ATOM 796 N N . ARG A 1 96 ? -3.624 -14.018 -5.383 1.00 67.31 96 ARG A N 1
ATOM 797 C CA . ARG A 1 96 ? -4.270 -13.006 -4.556 1.00 67.31 96 ARG A CA 1
ATOM 798 C C . ARG A 1 96 ? -3.920 -13.269 -3.108 1.00 67.31 96 ARG A C 1
ATOM 800 O O . ARG A 1 96 ? -4.039 -14.383 -2.610 1.00 67.31 96 ARG A O 1
ATOM 807 N N . TYR A 1 97 ? -3.472 -12.227 -2.431 1.00 64.94 97 TYR A N 1
ATOM 808 C CA . TYR A 1 97 ? -3.019 -12.319 -1.056 1.00 64.94 97 TYR A CA 1
ATOM 809 C C . TYR A 1 97 ? -4.202 -12.150 -0.100 1.00 64.94 97 TYR A C 1
ATOM 811 O O . TYR A 1 97 ? -4.270 -11.211 0.691 1.00 64.94 97 TYR A O 1
ATOM 819 N N . GLU A 1 98 ? -5.162 -13.069 -0.182 1.00 62.72 98 GLU A N 1
ATOM 820 C CA . GLU A 1 98 ? -6.326 -13.103 0.712 1.00 62.72 98 GLU A CA 1
ATOM 821 C C . GLU A 1 98 ? -5.891 -13.173 2.185 1.00 62.72 98 GLU A C 1
ATOM 823 O O . GLU A 1 98 ? -6.505 -12.549 3.047 1.00 62.72 98 GLU A O 1
ATOM 828 N N . SER A 1 99 ? -4.738 -13.796 2.455 1.00 59.09 99 SER A N 1
ATOM 829 C CA . SER A 1 99 ? -4.076 -13.834 3.767 1.00 59.09 99 SER A CA 1
ATOM 830 C C . SER A 1 99 ? -3.681 -12.461 4.335 1.00 59.09 99 SER A C 1
ATOM 832 O O . SER A 1 99 ? -3.251 -12.372 5.480 1.00 59.09 99 SER A O 1
ATOM 834 N N . ILE A 1 100 ? -3.786 -11.372 3.567 1.00 63.25 100 ILE A N 1
ATOM 835 C CA . ILE A 1 100 ? -3.610 -10.013 4.102 1.00 63.25 100 ILE A CA 1
ATOM 836 C C . ILE A 1 100 ? -4.824 -9.594 4.929 1.00 63.25 100 ILE A C 1
ATOM 838 O O . ILE A 1 100 ? -4.653 -8.863 5.908 1.00 63.25 100 ILE A O 1
ATOM 842 N N . PHE A 1 101 ? -6.015 -10.025 4.517 1.00 59.56 101 PHE A N 1
ATOM 843 C CA . PHE A 1 101 ? -7.299 -9.619 5.086 1.00 59.56 101 PHE A CA 1
ATOM 844 C C . PHE A 1 101 ? -7.861 -10.628 6.095 1.00 59.56 101 PHE A C 1
ATOM 846 O O . PHE A 1 101 ? -8.849 -10.315 6.755 1.00 59.56 101 PHE A O 1
ATOM 853 N N . ASN A 1 102 ? -7.243 -11.807 6.202 1.00 50.34 102 ASN A N 1
ATOM 854 C CA . ASN A 1 102 ? -7.537 -12.836 7.201 1.00 50.34 102 ASN A CA 1
ATOM 855 C C . ASN A 1 102 ? -6.686 -12.653 8.463 1.00 50.34 102 ASN A C 1
ATOM 857 O O . ASN A 1 102 ? -7.179 -13.027 9.545 1.00 50.34 102 ASN A O 1
#

Sequence (102 aa):
MVETPPFVQTRNTDIERLLGQWLNQHNIKFEEQKPVEKITTVDFFVKPNLCLYADGDYWHSKEDVRQRDKRINETLQIKGYKVVRLLGSEIKKGIRYESIFN

InterPro domains:
  IPR007569 Domain of unknown function DUF559 [PF04480] (11-93)
  IPR011335 Restriction endonuclease type II-like [SSF52980] (9-96)